Protein AF-A0A7C4TB33-F1 (afdb_monomer)

Solvent-accessible surface area (backbone atoms only — not comparable to full-atom values): 4311 Å² total; per-residue (Å²): 136,81,82,74,77,78,67,71,84,71,59,89,69,62,80,86,68,84,54,61,43,80,78,52,67,59,95,74,33,39,32,29,36,29,71,86,78,66,26,39,36,39,40,41,95,95,43,77,48,63,47,68,68,73,82,68,76,90,76,70,83,81,78,128

Secondary structure (DSSP, 8-state):
-----------TT----S-EEEEEEETTEEEEEETTT--EEEEETTEEEEEPPPPP-TT-----

Radius of gyration: 16.58 Å; Cα contacts 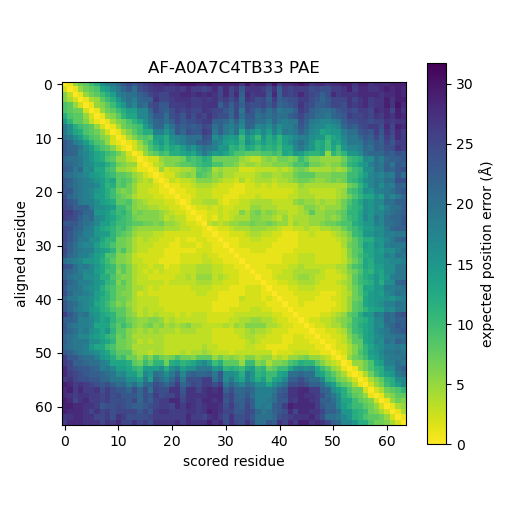(8 Å, |Δi|>4): 75; chains: 1; bounding box: 43×45×40 Å

Foldseek 3Di:
DDPPPPPPPPDPQDPPAPQKAFDDADDQWTWIARPVQRWIWIDHPNDIDIHHDDPPPPDDPPDD

pLDDT: mean 71.22, std 19.22, range [37.19, 92.0]

Structure (mmCIF, N/CA/C/O backbone):
data_AF-A0A7C4TB33-F1
#
_en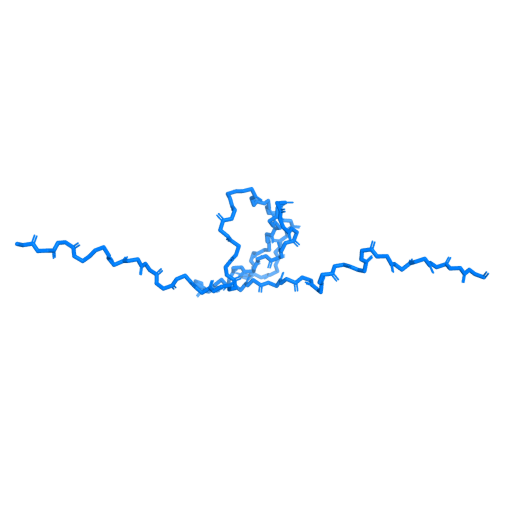try.id   AF-A0A7C4TB33-F1
#
loop_
_atom_site.group_PDB
_atom_site.id
_atom_site.type_symbol
_atom_site.label_atom_id
_atom_site.label_alt_id
_atom_site.label_comp_id
_atom_site.label_asym_id
_atom_site.label_entity_id
_atom_site.label_seq_id
_atom_site.pdbx_PDB_ins_code
_atom_site.Cartn_x
_atom_site.Cartn_y
_atom_site.Cartn_z
_atom_site.occupancy
_atom_site.B_iso_or_equiv
_atom_site.auth_seq_id
_atom_site.auth_comp_id
_atom_site.auth_asym_id
_atom_site.auth_atom_id
_atom_site.pdbx_PDB_model_num
ATOM 1 N N . MET A 1 1 ? -29.881 -26.283 -2.705 1.00 37.19 1 MET A N 1
ATOM 2 C CA . MET A 1 1 ? -29.149 -25.398 -1.776 1.00 37.19 1 MET A CA 1
ATOM 3 C C . MET A 1 1 ? -28.070 -24.714 -2.590 1.00 37.19 1 MET A C 1
ATOM 5 O O . MET A 1 1 ? -27.064 -25.338 -2.894 1.00 37.19 1 MET A O 1
ATOM 9 N N . SER A 1 2 ? -28.342 -23.503 -3.068 1.00 43.16 2 SER A N 1
ATOM 10 C CA . SER A 1 2 ? -27.433 -22.780 -3.957 1.00 43.16 2 SER A CA 1
ATOM 11 C C . SER A 1 2 ? -26.512 -21.928 -3.093 1.00 43.16 2 SER A C 1
ATOM 13 O O . SER A 1 2 ? -26.969 -20.974 -2.469 1.00 43.16 2 SER A O 1
ATOM 15 N N . LEU A 1 3 ? -25.241 -22.317 -3.005 1.00 43.88 3 LEU A N 1
ATOM 16 C CA . LEU A 1 3 ? -24.186 -21.494 -2.421 1.00 43.88 3 LEU A CA 1
ATOM 17 C C . LEU A 1 3 ? -24.017 -20.278 -3.332 1.00 43.88 3 LEU A C 1
ATOM 19 O O . LEU A 1 3 ? -23.356 -20.354 -4.364 1.00 43.88 3 LEU A O 1
ATOM 23 N N . ALA A 1 4 ? -24.675 -19.174 -2.984 1.00 45.09 4 ALA A N 1
ATOM 24 C CA . ALA A 1 4 ? -24.330 -17.882 -3.543 1.00 45.09 4 ALA A CA 1
ATOM 25 C C . ALA A 1 4 ? -22.913 -17.574 -3.050 1.00 45.09 4 ALA A C 1
ATOM 27 O O . ALA A 1 4 ? -22.724 -17.183 -1.898 1.00 45.09 4 ALA A O 1
ATOM 28 N N . LEU A 1 5 ? -21.917 -17.834 -3.902 1.00 39.59 5 LEU A N 1
ATOM 29 C CA . LEU A 1 5 ? -20.586 -17.264 -3.761 1.00 39.59 5 LEU A CA 1
ATOM 30 C C . LEU A 1 5 ? -20.792 -15.756 -3.707 1.00 39.59 5 LEU A C 1
ATOM 32 O O . LEU A 1 5 ? -21.095 -15.110 -4.707 1.00 39.59 5 LEU A O 1
ATOM 36 N N . HIS A 1 6 ? -20.737 -15.219 -2.495 1.00 40.69 6 HIS A N 1
ATOM 37 C CA . HIS A 1 6 ? -20.702 -13.794 -2.260 1.00 40.69 6 HIS A CA 1
ATOM 38 C C . HIS A 1 6 ? -19.315 -13.352 -2.719 1.00 40.69 6 HIS A C 1
ATOM 40 O O . HIS A 1 6 ? -18.385 -13.262 -1.923 1.00 40.69 6 HIS A O 1
ATOM 46 N N . GLU A 1 7 ? -19.138 -13.201 -4.032 1.00 44.69 7 GLU A N 1
ATOM 47 C CA . GLU A 1 7 ? -17.989 -12.492 -4.567 1.00 44.69 7 GLU A CA 1
ATOM 48 C C . GLU A 1 7 ? -18.044 -11.108 -3.916 1.00 44.69 7 GLU A C 1
ATOM 50 O O . GLU A 1 7 ? -19.034 -10.390 -4.114 1.00 44.69 7 GLU A O 1
ATOM 55 N N . PRO A 1 8 ? -17.069 -10.742 -3.059 1.00 47.00 8 PRO A N 1
ATOM 56 C CA . PRO A 1 8 ? -17.032 -9.390 -2.539 1.00 47.00 8 PRO A CA 1
ATOM 57 C C . PRO A 1 8 ? -17.018 -8.496 -3.770 1.00 47.00 8 PRO A C 1
ATOM 59 O O . PRO A 1 8 ? -16.220 -8.733 -4.676 1.00 47.00 8 PRO A O 1
ATOM 62 N N . ARG A 1 9 ? -17.955 -7.545 -3.847 1.00 41.09 9 ARG A N 1
ATOM 63 C CA . ARG A 1 9 ? -17.976 -6.504 -4.879 1.00 41.09 9 ARG A CA 1
ATOM 64 C C . ARG A 1 9 ? -16.586 -5.869 -4.872 1.00 41.09 9 ARG A C 1
ATOM 66 O O . ARG A 1 9 ? -16.309 -5.025 -4.025 1.00 41.09 9 ARG A O 1
ATOM 73 N N . ARG A 1 10 ? -15.692 -6.359 -5.732 1.00 49.44 10 ARG A N 1
ATOM 74 C CA . ARG A 1 10 ? -14.333 -5.853 -5.846 1.00 49.44 10 ARG A CA 1
ATOM 75 C C . ARG A 1 10 ? -14.490 -4.493 -6.469 1.00 49.44 10 ARG A C 1
ATOM 77 O O . ARG A 1 10 ? -14.970 -4.376 -7.597 1.00 49.44 10 ARG A O 1
ATOM 84 N N . ASP A 1 11 ? -14.201 -3.471 -5.683 1.00 48.94 11 ASP A N 1
ATOM 85 C CA . ASP A 1 11 ? -14.131 -2.138 -6.231 1.00 48.94 11 ASP A CA 1
ATOM 86 C C . ASP A 1 11 ? -13.033 -2.164 -7.308 1.00 48.94 11 ASP A C 1
ATOM 88 O O . ASP A 1 11 ? -11.916 -2.589 -7.011 1.00 48.94 11 ASP A O 1
ATOM 92 N N . PRO A 1 12 ? -13.309 -1.776 -8.563 1.00 49.62 12 PRO A N 1
ATOM 93 C CA . PRO A 1 12 ? -12.305 -1.794 -9.627 1.00 49.62 12 PRO A CA 1
ATOM 94 C C . PRO A 1 12 ? -11.076 -0.911 -9.318 1.00 49.62 12 PRO A C 1
ATOM 96 O O . PRO A 1 12 ? -10.072 -0.978 -10.040 1.00 49.62 12 PRO A O 1
ATOM 99 N N . ALA A 1 13 ? -11.124 -0.102 -8.252 1.00 55.66 13 ALA A N 1
ATOM 100 C CA . ALA A 1 13 ? -10.005 0.661 -7.722 1.00 55.66 13 ALA A CA 1
ATOM 101 C C . ALA A 1 13 ? -9.042 -0.126 -6.803 1.00 55.66 13 ALA A C 1
ATOM 103 O O . ALA A 1 13 ? -7.982 0.415 -6.486 1.00 55.66 13 ALA A O 1
ATOM 104 N N . SER A 1 14 ? -9.314 -1.373 -6.390 1.00 66.38 14 SER A N 1
ATOM 105 C CA . SER A 1 14 ? -8.363 -2.130 -5.550 1.00 66.38 14 SER A CA 1
ATOM 106 C C . SER A 1 14 ? -7.107 -2.552 -6.342 1.00 66.38 14 SER A C 1
ATOM 108 O O . SER A 1 14 ? -7.198 -2.966 -7.498 1.00 66.38 14 SER A O 1
ATOM 110 N N . CYS A 1 15 ? -5.896 -2.393 -5.778 1.00 72.75 15 CYS A N 1
ATOM 111 C CA . CYS A 1 15 ? -4.748 -3.218 -6.202 1.00 72.75 15 CYS A CA 1
ATOM 112 C C . CYS A 1 15 ? -4.919 -4.555 -5.465 1.00 72.75 15 CYS A C 1
ATOM 114 O O . CYS A 1 15 ? -4.859 -4.580 -4.239 1.00 72.75 15 CYS A O 1
ATOM 116 N N . ASP A 1 16 ? -5.166 -5.629 -6.218 1.00 74.38 16 ASP A N 1
ATOM 117 C CA . ASP A 1 16 ? -5.299 -7.004 -5.704 1.00 74.38 16 ASP A CA 1
ATOM 118 C C . ASP A 1 16 ? -3.966 -7.781 -5.783 1.00 74.38 16 ASP A C 1
ATOM 120 O O . ASP A 1 16 ? -3.936 -8.987 -5.550 1.00 74.38 16 ASP A O 1
ATOM 124 N N . HIS A 1 17 ? -2.865 -7.126 -6.164 1.00 83.25 17 HIS A N 1
ATOM 125 C CA . HIS A 1 17 ? -1.567 -7.788 -6.258 1.00 83.25 17 HIS A CA 1
ATOM 126 C C . HIS A 1 17 ? -1.012 -8.066 -4.863 1.00 83.25 17 HIS A C 1
ATOM 128 O O . HIS A 1 17 ? -1.107 -7.227 -3.971 1.00 83.25 17 HIS A O 1
ATOM 134 N N . GLU A 1 18 ? -0.391 -9.228 -4.699 1.00 79.25 18 GLU A N 1
ATOM 135 C CA . GLU A 1 18 ? 0.258 -9.618 -3.444 1.00 79.25 18 GLU A CA 1
ATOM 136 C C . GLU A 1 18 ? 1.635 -8.945 -3.281 1.00 79.25 18 GLU A C 1
ATOM 138 O O . GLU A 1 18 ? 2.137 -8.819 -2.164 1.00 79.25 18 GLU A O 1
ATOM 143 N N . ASP A 1 19 ? 2.210 -8.440 -4.380 1.00 85.81 19 ASP A N 1
ATOM 144 C CA . ASP A 1 19 ? 3.508 -7.760 -4.434 1.00 85.81 19 ASP A CA 1
ATOM 145 C C . ASP A 1 19 ? 3.420 -6.314 -3.920 1.00 85.81 19 ASP A C 1
ATOM 147 O O . ASP A 1 19 ? 3.491 -5.346 -4.685 1.00 85.81 19 ASP A O 1
ATOM 151 N N . ILE A 1 20 ? 3.221 -6.159 -2.612 1.00 86.88 20 ILE A N 1
ATOM 152 C CA . ILE A 1 20 ? 3.091 -4.865 -1.938 1.00 86.88 20 ILE A CA 1
ATOM 153 C C . ILE A 1 20 ? 4.266 -4.653 -0.978 1.00 86.88 20 ILE A C 1
ATOM 155 O O . ILE A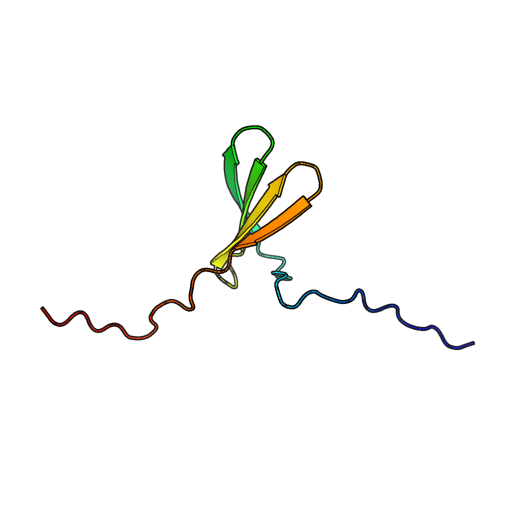 1 20 ? 4.454 -5.411 -0.028 1.00 86.88 20 ILE A O 1
ATOM 159 N N . GLU A 1 21 ? 5.010 -3.564 -1.170 1.00 90.62 21 GLU A N 1
ATOM 160 C CA . GLU A 1 21 ? 6.144 -3.190 -0.325 1.00 90.62 21 GLU A CA 1
ATOM 161 C C . GLU A 1 21 ? 5.841 -1.938 0.513 1.00 90.62 21 GLU A C 1
ATOM 163 O O . GLU A 1 21 ? 5.339 -0.942 -0.017 1.00 90.62 21 GLU A O 1
ATOM 168 N N . PR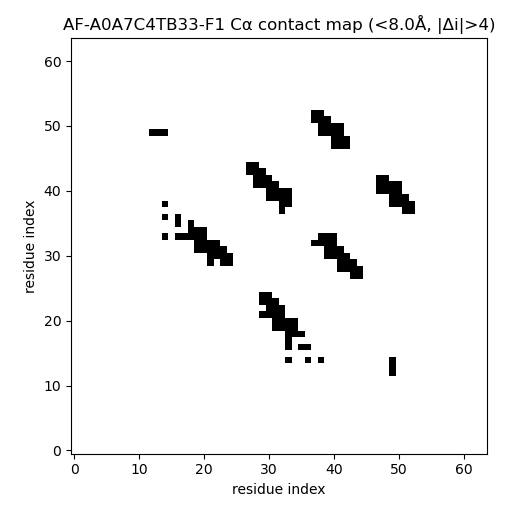O A 1 22 ? 6.144 -1.930 1.823 1.00 91.31 22 PRO A N 1
ATOM 169 C CA . PRO A 1 22 ? 6.064 -0.714 2.622 1.00 91.31 22 PRO A CA 1
ATOM 170 C C . PRO A 1 22 ? 7.176 0.259 2.206 1.00 91.31 22 PRO A C 1
ATOM 172 O O . PRO A 1 22 ? 8.341 -0.126 2.143 1.00 91.31 22 PRO A O 1
ATOM 175 N N . PHE A 1 23 ? 6.841 1.532 1.975 1.00 89.38 23 PHE A N 1
ATOM 176 C CA . PHE A 1 23 ? 7.840 2.553 1.607 1.00 89.38 23 PHE A CA 1
ATOM 177 C C . PHE A 1 23 ? 7.845 3.781 2.523 1.00 89.38 23 PHE A C 1
ATOM 179 O O . PHE A 1 23 ? 8.697 4.657 2.380 1.00 89.38 23 PHE A O 1
ATOM 186 N N . GLY A 1 24 ? 6.923 3.859 3.484 1.00 90.69 24 GLY A N 1
ATOM 187 C CA . GLY A 1 24 ? 6.920 4.935 4.466 1.00 90.69 24 GLY A CA 1
ATOM 188 C C . GLY A 1 24 ? 5.677 4.962 5.342 1.00 90.69 24 GLY A C 1
ATOM 189 O O . GLY A 1 24 ? 4.830 4.070 5.306 1.00 90.69 24 GLY A O 1
ATOM 190 N N . GLY A 1 25 ? 5.568 6.020 6.133 1.00 91.88 25 GLY A N 1
ATOM 191 C CA . GLY A 1 25 ? 4.390 6.305 6.938 1.00 91.88 25 GLY A CA 1
ATOM 192 C C . GLY A 1 25 ? 4.482 7.686 7.571 1.00 91.88 25 GLY A C 1
ATOM 193 O O . GLY A 1 25 ? 5.577 8.206 7.783 1.00 91.88 25 GLY A O 1
ATOM 194 N N . GLU A 1 26 ? 3.331 8.272 7.874 1.00 90.38 26 GLU A N 1
ATOM 195 C CA . GLU A 1 26 ? 3.228 9.529 8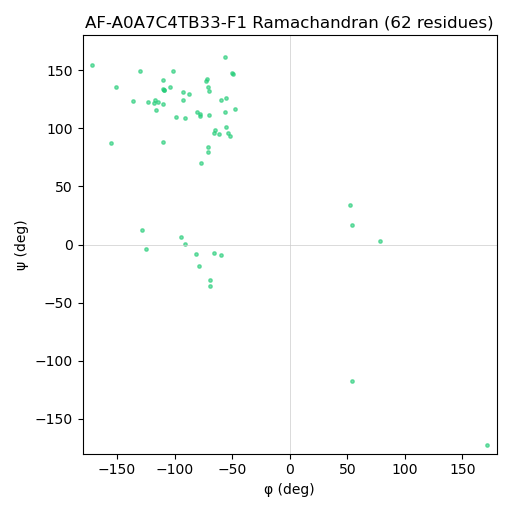.609 1.00 90.38 26 GLU A CA 1
ATOM 196 C C . GLU A 1 26 ? 2.117 9.415 9.657 1.00 90.38 26 GLU A C 1
ATOM 198 O O . GLU A 1 26 ? 0.963 9.136 9.330 1.00 90.38 26 GLU A O 1
ATOM 203 N N . ARG A 1 27 ? 2.453 9.655 10.932 1.00 90.75 27 ARG A N 1
ATOM 204 C CA . ARG A 1 27 ? 1.529 9.490 12.070 1.00 90.75 27 ARG A CA 1
ATOM 205 C C . ARG A 1 27 ? 0.925 8.074 12.079 1.00 90.75 27 ARG A C 1
ATOM 207 O O . ARG A 1 27 ? 1.660 7.101 12.193 1.00 90.75 27 ARG A O 1
ATOM 214 N N . GLU A 1 28 ? -0.394 7.972 11.936 1.00 91.31 28 GLU A N 1
ATOM 215 C CA . GLU A 1 28 ? -1.160 6.720 11.903 1.00 91.31 28 GLU A CA 1
ATOM 216 C C . GLU A 1 28 ? -1.346 6.165 10.479 1.00 91.31 28 GLU A C 1
ATOM 218 O O . GLU A 1 28 ? -2.022 5.152 10.293 1.00 91.31 28 GLU A O 1
ATOM 223 N N . ALA A 1 29 ? -0.803 6.840 9.461 1.00 91.31 29 ALA A N 1
ATOM 224 C CA . ALA A 1 29 ? -0.873 6.400 8.076 1.00 91.31 29 ALA A CA 1
ATOM 225 C C . ALA A 1 29 ? 0.358 5.564 7.711 1.00 91.31 29 ALA A C 1
ATOM 227 O O . ALA A 1 29 ? 1.499 5.967 7.945 1.00 91.31 29 ALA A O 1
ATOM 228 N N . ARG A 1 30 ? 0.125 4.406 7.094 1.00 92.00 30 ARG A N 1
ATOM 229 C CA . ARG A 1 30 ? 1.153 3.545 6.503 1.00 92.00 30 ARG A CA 1
ATOM 230 C C . ARG A 1 30 ? 1.043 3.600 4.991 1.00 92.00 30 ARG A C 1
ATOM 232 O O . ARG A 1 30 ? -0.055 3.468 4.452 1.00 92.00 30 ARG A O 1
ATOM 239 N N . PHE A 1 31 ? 2.171 3.780 4.321 1.00 91.31 31 PHE A N 1
ATOM 240 C CA . PHE A 1 31 ? 2.242 3.874 2.873 1.00 91.31 31 PHE A CA 1
ATOM 241 C C . PHE A 1 31 ? 2.901 2.629 2.290 1.00 91.31 31 PHE A C 1
ATOM 243 O O . PHE A 1 31 ? 3.969 2.194 2.733 1.00 91.31 31 PHE A O 1
ATOM 250 N N . TYR A 1 32 ? 2.265 2.084 1.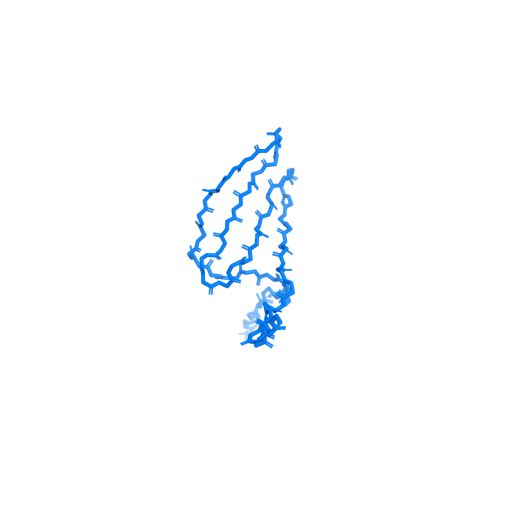263 1.00 90.50 32 TYR A N 1
ATOM 251 C CA . TYR A 1 32 ? 2.700 0.895 0.557 1.00 90.50 32 TYR A CA 1
ATOM 252 C C . TYR A 1 32 ? 2.712 1.140 -0.945 1.00 90.50 32 TYR A C 1
ATOM 254 O O . TYR A 1 32 ? 1.904 1.910 -1.459 1.00 90.50 32 TYR A O 1
ATOM 262 N N . ARG A 1 33 ? 3.606 0.472 -1.662 1.00 88.06 33 ARG A N 1
ATOM 263 C CA . ARG A 1 33 ? 3.673 0.493 -3.117 1.00 88.06 33 ARG A CA 1
ATOM 264 C C . ARG A 1 33 ? 3.426 -0.915 -3.628 1.00 88.06 33 ARG A C 1
ATOM 266 O O . ARG A 1 33 ? 4.113 -1.850 -3.243 1.00 88.06 33 ARG A O 1
ATOM 273 N N . CYS A 1 34 ? 2.444 -1.046 -4.499 1.00 88.12 34 CYS A N 1
ATOM 274 C CA . CYS A 1 34 ? 2.167 -2.252 -5.261 1.00 88.12 34 CYS A CA 1
ATOM 275 C C . CYS A 1 34 ? 3.192 -2.303 -6.404 1.00 88.12 34 CYS A C 1
ATOM 277 O O . CYS A 1 34 ? 3.147 -1.453 -7.286 1.00 88.12 34 CYS A O 1
ATOM 279 N N . ILE A 1 35 ? 4.150 -3.229 -6.382 1.00 84.75 35 ILE A N 1
ATOM 280 C CA . ILE A 1 35 ? 5.240 -3.296 -7.373 1.00 84.75 35 ILE A CA 1
ATOM 281 C C . ILE A 1 35 ? 4.714 -3.704 -8.754 1.00 84.75 35 ILE A C 1
ATOM 283 O O . ILE A 1 35 ? 5.214 -3.232 -9.769 1.00 84.75 35 ILE A O 1
ATOM 287 N N . ALA A 1 36 ? 3.649 -4.507 -8.797 1.00 84.69 36 ALA A N 1
ATOM 288 C CA . ALA A 1 36 ? 3.069 -5.006 -10.041 1.00 84.69 36 ALA A CA 1
ATOM 289 C C . ALA A 1 36 ? 2.370 -3.929 -10.895 1.00 84.69 36 ALA A C 1
ATOM 291 O O . ALA A 1 36 ? 2.424 -3.989 -12.120 1.00 84.69 36 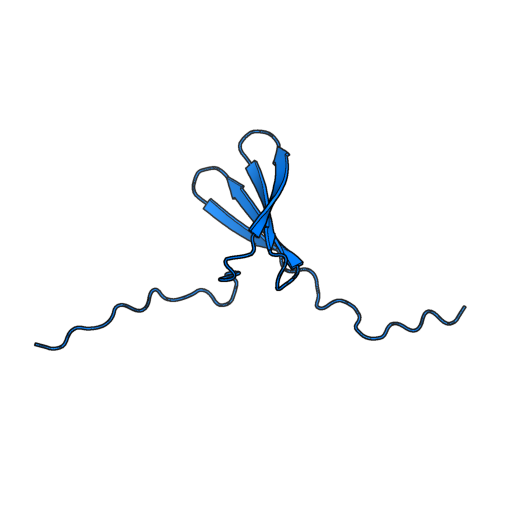ALA A O 1
ATOM 292 N N . CYS A 1 37 ? 1.703 -2.948 -10.275 1.00 83.12 37 CYS A N 1
ATOM 293 C CA . CYS A 1 37 ? 0.992 -1.881 -11.002 1.00 83.12 37 CYS A CA 1
ATOM 294 C C . CYS A 1 37 ? 1.350 -0.467 -10.540 1.00 83.12 37 CYS A C 1
ATOM 296 O O . CYS A 1 37 ? 0.627 0.486 -10.829 1.00 83.12 37 CYS A O 1
ATOM 298 N N . GLU A 1 38 ? 2.419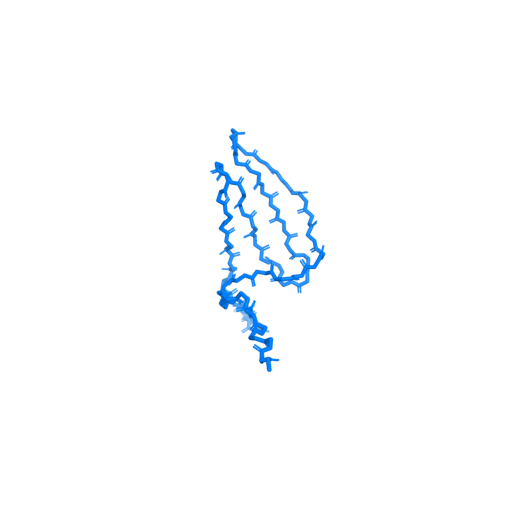 -0.351 -9.757 1.00 83.44 38 GLU A N 1
ATOM 299 C CA . GLU A 1 38 ? 2.977 0.892 -9.217 1.00 83.44 38 GLU A CA 1
ATOM 300 C C . GLU A 1 38 ? 1.989 1.769 -8.433 1.00 83.44 38 GLU A C 1
ATOM 302 O O . GLU A 1 38 ? 2.247 2.944 -8.171 1.00 83.44 38 GLU A O 1
ATOM 307 N N . SER A 1 39 ? 0.859 1.197 -8.013 1.00 86.38 39 SER A N 1
ATOM 308 C CA . SER A 1 39 ? -0.147 1.910 -7.231 1.00 86.38 39 SER A CA 1
ATOM 309 C C . SER A 1 39 ? 0.355 2.160 -5.815 1.00 86.38 39 SER A C 1
ATOM 311 O O . SER A 1 39 ? 0.984 1.296 -5.202 1.00 86.38 39 SER A O 1
ATOM 313 N N . VAL A 1 40 ? 0.029 3.326 -5.269 1.00 88.12 40 VAL A N 1
ATOM 314 C CA . VAL A 1 40 ? 0.303 3.667 -3.874 1.00 88.12 40 VAL A CA 1
ATOM 315 C C . VAL A 1 40 ? -0.918 3.308 -3.041 1.00 88.12 40 VAL A C 1
ATOM 317 O O . VAL A 1 40 ? -2.018 3.777 -3.314 1.00 88.12 40 VAL A O 1
ATOM 320 N N . LEU A 1 41 ? -0.734 2.488 -2.013 1.00 88.12 41 LEU A N 1
ATOM 321 C CA . LEU A 1 41 ? -1.760 2.183 -1.027 1.00 88.12 41 LEU A CA 1
ATOM 322 C C . LEU A 1 41 ? -1.473 2.934 0.270 1.00 88.12 41 LEU A C 1
ATOM 324 O O . LEU A 1 41 ? -0.345 2.955 0.759 1.00 88.12 41 LEU A O 1
ATOM 328 N N . ILE A 1 42 ? -2.506 3.531 0.844 1.00 89.44 42 ILE A N 1
ATOM 329 C CA . ILE A 1 42 ? -2.443 4.247 2.115 1.00 89.44 42 ILE A CA 1
ATOM 330 C C . ILE A 1 42 ? -3.363 3.517 3.081 1.00 89.44 42 ILE A C 1
ATOM 332 O O . ILE A 1 42 ? -4.548 3.391 2.795 1.00 89.44 42 ILE A O 1
ATOM 336 N N . ALA A 1 43 ? -2.847 3.042 4.211 1.00 89.56 43 ALA A N 1
ATOM 337 C CA . ALA A 1 43 ? -3.654 2.456 5.277 1.00 89.56 43 ALA A CA 1
ATOM 338 C C . ALA A 1 43 ? -3.659 3.385 6.495 1.00 89.56 43 ALA A C 1
ATOM 340 O O . ALA A 1 43 ? -2.600 3.672 7.049 1.00 89.56 43 ALA A O 1
ATOM 341 N N . GLN A 1 44 ? -4.831 3.844 6.932 1.00 88.75 44 GLN A N 1
ATOM 342 C CA . GLN A 1 44 ? -4.986 4.724 8.097 1.00 88.75 44 GLN A CA 1
ATOM 343 C C . GLN A 1 44 ? -6.352 4.487 8.745 1.00 88.75 44 GLN A C 1
ATOM 345 O O . GLN A 1 44 ? -7.361 4.405 8.052 1.00 88.75 44 GLN A O 1
ATOM 350 N N . ALA A 1 45 ? -6.397 4.384 10.078 1.00 88.94 45 ALA A N 1
ATOM 351 C CA . ALA A 1 45 ? -7.640 4.228 10.848 1.00 88.94 45 ALA A CA 1
ATOM 352 C C . ALA A 1 45 ? -8.558 3.073 10.370 1.00 88.94 45 ALA A C 1
ATOM 354 O O . ALA A 1 45 ? -9.778 3.183 10.416 1.00 88.94 45 ALA A O 1
ATOM 355 N N . GLY A 1 46 ? -7.975 1.966 9.890 1.00 83.50 46 GLY A N 1
ATOM 356 C CA . GLY A 1 46 ? -8.725 0.809 9.374 1.00 83.50 46 GLY A CA 1
ATOM 357 C C . GLY A 1 46 ? -9.278 0.979 7.954 1.00 83.50 46 GLY A C 1
ATOM 358 O O . GLY A 1 46 ? -9.935 0.075 7.446 1.00 83.50 46 GLY A O 1
ATOM 359 N N . HIS A 1 47 ? -8.989 2.104 7.303 1.00 83.50 47 HIS A N 1
ATOM 360 C CA . HIS A 1 47 ? -9.324 2.365 5.910 1.00 83.50 47 HIS A CA 1
ATOM 361 C C . HIS A 1 47 ? -8.097 2.182 5.012 1.00 83.50 47 HIS A C 1
ATOM 363 O O . HIS A 1 47 ? -6.964 2.419 5.439 1.00 83.50 47 HIS A O 1
ATOM 369 N N . LEU A 1 48 ? -8.346 1.773 3.766 1.00 83.50 48 LEU A N 1
ATOM 370 C CA . LEU A 1 48 ? -7.343 1.599 2.720 1.00 83.50 48 LEU A CA 1
ATOM 371 C C . LEU A 1 48 ? -7.730 2.459 1.513 1.00 83.50 48 LEU A C 1
ATOM 373 O O . LEU A 1 48 ? -8.817 2.292 0.960 1.00 83.50 48 LEU A O 1
ATOM 377 N N . TRP A 1 49 ? -6.840 3.354 1.095 1.00 85.25 49 TRP A N 1
ATOM 378 C CA . TRP A 1 49 ? -6.980 4.131 -0.136 1.00 85.25 49 TRP A CA 1
ATOM 379 C C . TRP A 1 49 ? -5.955 3.659 -1.151 1.00 85.25 49 TRP A C 1
ATOM 381 O O . TRP A 1 49 ? -4.812 3.384 -0.793 1.00 85.25 49 TRP A O 1
ATOM 391 N N . VAL A 1 50 ? -6.354 3.603 -2.417 1.00 85.75 50 VAL A N 1
ATOM 392 C CA . VAL A 1 50 ? -5.470 3.248 -3.527 1.00 85.75 50 VAL A CA 1
ATOM 393 C C . VAL A 1 50 ? -5.362 4.451 -4.451 1.00 85.75 50 VAL A C 1
ATOM 395 O O . VAL A 1 50 ? -6.345 4.893 -5.041 1.00 85.75 50 VAL A O 1
ATOM 398 N N . LEU A 1 51 ? -4.155 4.991 -4.560 1.00 81.50 51 LEU A N 1
ATOM 399 C CA . LEU A 1 51 ? -3.794 6.038 -5.497 1.00 81.50 51 LEU A CA 1
ATOM 400 C C . LEU A 1 51 ? -3.108 5.373 -6.687 1.00 81.50 51 LEU A C 1
AT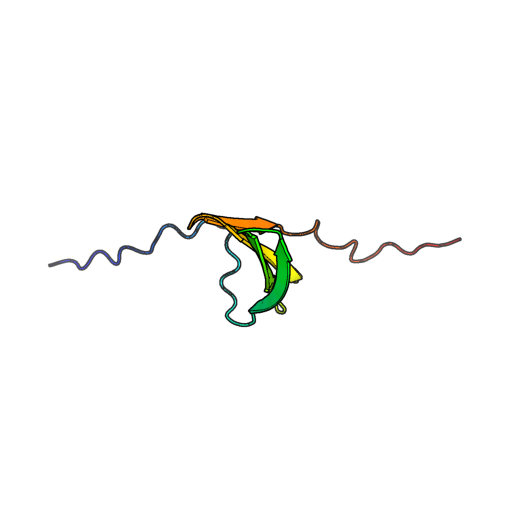OM 402 O O . LEU A 1 51 ? -1.986 4.875 -6.581 1.00 81.50 51 LEU A O 1
ATOM 406 N N . ARG A 1 52 ? -3.786 5.362 -7.831 1.00 75.06 52 ARG A N 1
ATOM 407 C CA . ARG A 1 52 ? -3.144 5.047 -9.106 1.00 75.06 52 ARG A CA 1
ATOM 408 C C . ARG A 1 52 ? -2.595 6.357 -9.658 1.00 75.06 52 ARG A C 1
ATOM 410 O O . ARG A 1 52 ? -3.322 7.351 -9.697 1.00 75.06 52 ARG A O 1
ATOM 417 N N . GLY A 1 53 ? -1.323 6.375 -10.051 1.00 63.34 53 GLY A N 1
ATOM 418 C CA . GLY A 1 53 ? -0.841 7.457 -10.905 1.00 63.34 53 GLY A CA 1
ATOM 419 C C . GLY A 1 53 ? -1.692 7.519 -12.181 1.00 63.34 53 GLY A C 1
ATOM 420 O O . GLY A 1 53 ? -2.360 6.531 -12.513 1.00 63.34 53 GLY A O 1
ATOM 421 N N . PRO A 1 54 ? -1.695 8.643 -12.922 1.00 56.94 54 PRO A N 1
ATOM 422 C CA . PRO A 1 54 ? -2.134 8.576 -14.312 1.00 56.94 54 PRO A CA 1
ATOM 423 C C . PRO A 1 54 ? -1.388 7.411 -14.986 1.00 56.94 54 PRO A C 1
ATOM 425 O O . PRO A 1 54 ? -0.240 7.164 -14.594 1.00 56.94 54 PRO A O 1
ATOM 428 N N . PRO A 1 55 ? -1.991 6.684 -15.952 1.00 54.50 55 PRO A N 1
ATOM 429 C CA . PRO A 1 55 ? -1.189 5.822 -16.813 1.00 54.50 55 PRO A CA 1
ATOM 430 C C . PRO A 1 55 ? -0.011 6.684 -17.257 1.00 54.50 55 PRO A C 1
ATOM 432 O O . PRO A 1 55 ? -0.223 7.788 -17.775 1.00 54.50 55 PRO A O 1
ATOM 435 N N . GLY A 1 56 ? 1.206 6.281 -16.874 1.00 45.47 56 GLY A N 1
ATOM 436 C CA . GLY A 1 56 ? 2.398 7.059 -17.180 1.00 45.47 56 GLY A CA 1
ATOM 437 C C . GLY A 1 56 ? 2.371 7.385 -18.671 1.00 45.47 56 GLY A C 1
ATOM 438 O O . GLY A 1 56 ? 1.809 6.597 -19.435 1.00 45.47 56 GLY A O 1
ATOM 439 N N . PRO A 1 57 ? 2.892 8.540 -19.111 1.00 49.16 57 PRO A N 1
ATOM 440 C CA . PRO A 1 57 ? 2.955 8.827 -20.530 1.00 49.16 57 PRO A CA 1
ATOM 441 C C . PRO A 1 57 ? 3.832 7.754 -21.174 1.00 49.16 57 PRO A C 1
ATOM 443 O O . PRO A 1 57 ? 5.052 7.854 -21.175 1.00 49.16 57 PRO A O 1
ATOM 446 N N . GLU A 1 58 ? 3.210 6.704 -21.698 1.00 51.81 58 GLU A N 1
ATOM 447 C CA . GLU A 1 58 ? 3.904 5.577 -22.308 1.00 51.81 58 GLU A CA 1
ATOM 448 C C . GLU A 1 58 ? 4.641 5.991 -23.585 1.00 51.81 58 GLU A C 1
ATOM 450 O O . GLU A 1 58 ? 5.445 5.221 -24.084 1.00 51.81 58 GLU A O 1
ATOM 455 N N . ASN A 1 59 ? 4.455 7.231 -24.055 1.00 51.25 59 ASN A N 1
ATOM 456 C CA . ASN A 1 59 ? 5.297 7.918 -25.031 1.00 51.25 59 ASN A CA 1
ATOM 457 C C . ASN A 1 59 ? 5.155 9.444 -24.861 1.00 51.25 59 ASN A C 1
ATOM 459 O O . ASN A 1 59 ? 4.313 10.067 -25.506 1.00 51.25 59 ASN A O 1
ATOM 463 N N . GLN A 1 60 ? 5.944 10.080 -23.996 1.00 53.25 60 GLN A N 1
ATOM 464 C CA . GLN A 1 60 ? 6.266 11.496 -24.205 1.00 53.25 60 GLN A CA 1
ATOM 465 C C . GLN A 1 60 ? 7.734 11.578 -24.600 1.00 53.25 60 GLN A C 1
ATOM 467 O O . GLN A 1 60 ? 8.619 11.692 -23.756 1.00 53.25 60 GLN A O 1
ATOM 472 N N . ASP A 1 61 ? 7.972 11.473 -25.910 1.00 45.78 61 ASP A N 1
ATOM 473 C CA . ASP A 1 61 ? 9.186 11.957 -26.553 1.00 45.78 61 ASP A CA 1
ATOM 474 C C . ASP A 1 61 ? 9.363 13.433 -26.183 1.00 45.78 61 ASP A C 1
ATOM 476 O O . ASP A 1 61 ? 8.774 14.331 -26.788 1.00 45.78 61 ASP A O 1
ATOM 480 N N . PHE A 1 62 ? 10.171 13.701 -25.160 1.00 53.34 62 PHE A N 1
ATOM 481 C CA . PHE A 1 62 ? 10.691 15.037 -24.915 1.00 53.34 62 PHE A CA 1
ATOM 482 C C . PHE A 1 62 ? 11.723 15.334 -26.007 1.00 53.34 62 PHE A C 1
ATOM 484 O O . PHE A 1 62 ? 12.921 15.121 -25.830 1.00 53.34 62 PHE A O 1
ATOM 491 N N . THR A 1 63 ? 11.249 15.788 -27.167 1.00 46.34 63 THR A N 1
ATOM 492 C CA . THR A 1 63 ? 12.114 16.453 -28.146 1.00 46.34 63 THR A CA 1
ATOM 493 C C . THR A 1 63 ? 12.347 17.878 -27.650 1.00 46.34 63 THR A C 1
ATOM 495 O O . THR A 1 63 ? 11.397 18.657 -27.548 1.00 46.34 63 THR A O 1
ATOM 498 N N . PHE A 1 64 ? 13.592 18.167 -27.268 1.00 51.16 64 PHE A N 1
ATOM 499 C CA . PHE A 1 64 ? 14.088 19.506 -26.933 1.00 51.16 64 PHE A CA 1
ATOM 500 C C . PHE A 1 64 ? 14.304 20.352 -28.190 1.00 51.16 64 PHE A C 1
ATOM 502 O O . PHE A 1 64 ? 14.682 19.768 -29.232 1.00 51.16 64 PHE A O 1
#

Mean predicted aligned error: 12.12 Å

Sequence (64 aa):
MSLALHEPRRDPASCDHEDIEPFGGEREARFYRCIACESVLIAQAGHLWVLRGPPGPENQDFTF

Nearest PDB structures (foldseek):
  7cun-assembly1_I  TM=6.489E-01  e=9.295E-01  Homo sapiens
  5v8w-assembly4_G  TM=6.869E-01  e=1.757E+00  Homo sapiens
  7bfq-assembly1_A  TM=6.839E-01  e=2.126E+00  Homo sapiens
  7ycx-assembly1_I  TM=6.938E-01  e=2.266E+00  Homo sapiens
  7aef-assembly1_q  TM=4.151E-01  e=1.056E+00  Algoriphagus machipongonensis